Protein AF-A0A2Z2KT94-F1 (afdb_monomer_lite)

Secondary structure (DSSP, 8-state):
-EES-SSSEE--SPP-SSHHHHHHHHHHHSTTS-EEEEEE-TT-S--S--HHHHHHHHHHHHHHHH-HHHHTTTTTT--HHHHHHHHHHHHHHHHHHHHHTT-S-S-EEEEEEEEE-GGG-

Foldseek 3Di:
DKAADQDDWDFDDDDDPDQVVRLVVCCVVQPQAKIKDFDFDPPPPPPFDDQVVVLVVVLVVCCVVPNCVVSVPPSPPDDPVNSVVVRVVRRVVSVVVCVVVVVPDRIGTTDPMD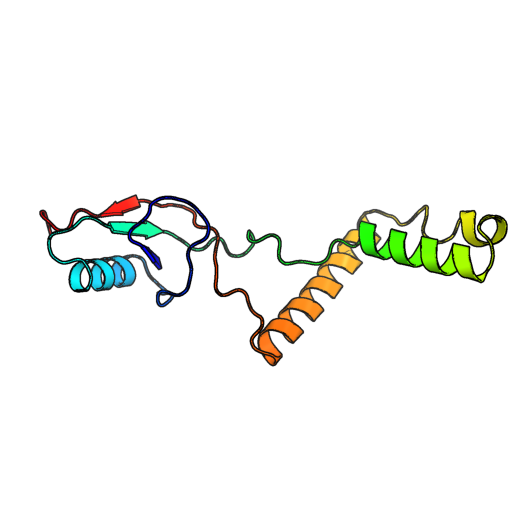MDRSVVD

Organism: NCBI:txid414771

Structure (mmCIF, N/CA/C/O backbone):
data_AF-A0A2Z2KT94-F1
#
_entry.id   AF-A0A2Z2KT94-F1
#
loop_
_atom_site.group_PDB
_atom_site.id
_atom_site.type_symbol
_atom_site.label_atom_id
_atom_site.label_alt_id
_atom_site.label_comp_id
_atom_site.label_asym_id
_atom_site.label_entity_id
_atom_site.label_seq_id
_atom_site.pdbx_PDB_ins_code
_atom_site.Cartn_x
_atom_site.Cartn_y
_atom_site.Cartn_z
_atom_site.occupancy
_atom_site.B_iso_or_equiv
_atom_site.auth_seq_id
_atom_site.auth_comp_id
_atom_site.auth_asym_id
_atom_site.auth_atom_id
_atom_site.pdbx_PDB_model_num
ATOM 1 N N . MET A 1 1 ? -9.748 -5.677 16.504 1.00 83.62 1 MET A N 1
ATOM 2 C CA . MET A 1 1 ? -9.208 -4.637 17.412 1.00 83.62 1 MET A CA 1
ATOM 3 C C . MET A 1 1 ? -10.338 -3.948 18.150 1.00 83.62 1 MET A C 1
ATOM 5 O O . MET A 1 1 ? -11.474 -4.074 17.701 1.00 83.62 1 MET A O 1
ATOM 9 N N . TYR A 1 2 ? -10.034 -3.211 19.220 1.00 82.25 2 TYR A N 1
ATOM 10 C CA . TYR A 1 2 ? -10.985 -2.334 19.903 1.00 82.25 2 TYR A CA 1
ATOM 11 C C . TYR A 1 2 ? -10.383 -0.934 20.139 1.00 82.25 2 TYR A C 1
ATOM 13 O O . TYR A 1 2 ? -9.167 -0.806 20.237 1.00 82.25 2 TYR A O 1
ATOM 21 N N . ASN A 1 3 ? -11.207 0.118 20.188 1.00 80.75 3 ASN A N 1
ATOM 22 C CA . ASN A 1 3 ? -10.758 1.511 20.332 1.00 80.75 3 ASN A CA 1
ATOM 23 C C . ASN A 1 3 ? -11.834 2.400 20.995 1.00 80.75 3 ASN A C 1
ATOM 25 O O . ASN A 1 3 ? -13.012 2.048 21.013 1.00 80.75 3 ASN A O 1
ATOM 29 N N . LYS A 1 4 ? -11.460 3.572 21.526 1.00 82.19 4 LYS A N 1
ATOM 30 C CA . LYS A 1 4 ? -12.417 4.572 22.046 1.00 82.19 4 LYS A CA 1
ATOM 31 C C . LYS A 1 4 ? -13.108 5.397 20.966 1.00 82.19 4 LYS A C 1
ATOM 33 O O . LYS A 1 4 ? -14.194 5.917 21.211 1.00 82.19 4 LYS A O 1
ATOM 38 N N . CYS A 1 5 ? -12.496 5.521 19.796 1.00 75.81 5 CYS A N 1
ATOM 39 C CA . CYS A 1 5 ? -13.003 6.344 18.705 1.00 75.81 5 CYS A CA 1
ATOM 40 C C . CYS A 1 5 ? -13.508 5.474 17.551 1.00 75.81 5 CYS A C 1
ATOM 42 O O . CYS A 1 5 ? -12.927 4.427 17.268 1.00 75.81 5 CYS A O 1
ATOM 44 N N . GLU A 1 6 ? -14.566 5.943 16.890 1.00 74.81 6 GLU A N 1
ATOM 45 C CA . GLU A 1 6 ? -15.172 5.305 15.715 1.00 74.81 6 GLU A CA 1
ATOM 46 C C . GLU A 1 6 ? -14.230 5.341 14.505 1.00 74.81 6 GLU A C 1
ATOM 48 O O . GLU A 1 6 ? -14.004 4.323 13.853 1.00 74.81 6 GLU A O 1
ATOM 53 N N . ASP A 1 7 ? -13.644 6.508 14.227 1.00 64.31 7 ASP A N 1
ATOM 54 C CA . ASP A 1 7 ? -13.122 6.800 12.894 1.00 64.31 7 ASP A CA 1
ATOM 55 C C . ASP A 1 7 ? -11.608 6.611 12.731 1.00 64.31 7 ASP A C 1
ATOM 57 O O . ASP A 1 7 ? -10.796 7.071 13.538 1.00 64.31 7 ASP A O 1
ATOM 61 N N . GLY A 1 8 ? -11.245 6.016 11.589 1.00 69.62 8 GLY A N 1
ATOM 62 C CA . GLY A 1 8 ? -9.939 6.174 10.948 1.00 69.62 8 GLY A CA 1
ATOM 63 C C . GLY A 1 8 ? -8.953 5.011 11.073 1.00 69.62 8 GLY A C 1
ATOM 64 O O . GLY A 1 8 ? -9.318 3.848 11.249 1.00 69.62 8 GLY A O 1
ATOM 65 N N . ALA A 1 9 ? -7.670 5.355 10.910 1.00 62.56 9 ALA A N 1
ATOM 66 C CA . ALA A 1 9 ? -6.546 4.451 11.115 1.00 62.56 9 ALA A CA 1
ATOM 67 C C . ALA A 1 9 ? -6.337 4.235 12.621 1.00 62.56 9 ALA A C 1
ATOM 69 O O . ALA A 1 9 ? -6.066 5.181 13.360 1.00 62.56 9 ALA A O 1
ATOM 70 N N . TRP A 1 10 ? -6.493 3.001 13.089 1.00 76.31 10 TRP A N 1
ATOM 71 C CA . TRP A 1 10 ? -6.322 2.649 14.497 1.00 76.31 10 TRP A CA 1
ATOM 72 C C . TRP A 1 10 ? -4.873 2.213 14.743 1.00 76.31 10 TRP A C 1
ATOM 74 O O . TRP A 1 10 ? -4.324 1.451 13.951 1.00 76.31 10 TRP A O 1
ATOM 84 N N . GLY A 1 11 ? -4.254 2.727 15.812 1.00 65.00 11 GLY A N 1
ATOM 85 C CA . GLY A 1 11 ? -2.892 2.384 16.245 1.00 65.00 11 GLY A CA 1
ATOM 86 C C . GLY A 1 11 ? -2.852 1.271 17.300 1.00 65.00 11 GLY A C 1
ATOM 87 O O . GLY A 1 11 ? -3.891 0.733 17.674 1.00 65.00 11 GLY A O 1
ATOM 88 N N . THR A 1 12 ? -1.646 0.961 17.791 1.00 57.97 12 THR A N 1
ATOM 89 C CA . THR A 1 12 ? -1.266 -0.203 18.621 1.00 57.97 12 THR A CA 1
ATOM 90 C C . THR A 1 12 ? -2.085 -0.419 19.905 1.00 57.97 12 THR A C 1
ATOM 92 O O . THR A 1 12 ? -1.613 -0.175 21.017 1.00 57.97 12 THR A O 1
ATOM 95 N N . SER A 1 13 ? -3.297 -0.940 19.756 1.00 56.66 13 SER A N 1
ATOM 96 C CA . SER A 1 13 ? -3.836 -1.931 20.688 1.00 56.66 13 SER A CA 1
ATOM 97 C C . SER A 1 13 ? -3.424 -3.320 20.193 1.00 56.66 13 SER A C 1
ATOM 99 O O . SER A 1 13 ? -3.142 -3.487 19.004 1.00 56.66 13 SER A O 1
ATOM 101 N N . ASP A 1 14 ? -3.337 -4.303 21.089 1.00 60.09 14 ASP A N 1
ATOM 102 C CA . ASP A 1 14 ? -3.034 -5.680 20.699 1.00 60.09 14 ASP A CA 1
ATOM 103 C C . ASP A 1 14 ? -4.018 -6.147 19.613 1.00 60.09 14 ASP A C 1
ATOM 105 O O . ASP A 1 14 ? -5.244 -6.095 19.775 1.00 60.09 14 ASP A O 1
ATOM 109 N N . TYR A 1 15 ? -3.482 -6.599 18.478 1.00 67.31 15 TYR A N 1
ATOM 110 C CA . TYR A 1 15 ? -4.286 -7.225 17.436 1.00 67.31 15 TYR A CA 1
ATOM 111 C C . TYR A 1 15 ? -4.736 -8.594 17.938 1.00 67.31 15 TYR A C 1
ATOM 113 O O . TYR A 1 15 ? -3.936 -9.404 18.400 1.00 67.31 15 TYR A O 1
ATOM 121 N N . LEU A 1 16 ? -6.042 -8.840 17.879 1.00 76.94 16 LEU A N 1
ATOM 122 C CA . LEU A 1 16 ? -6.654 -10.059 18.394 1.00 76.94 16 LEU A CA 1
ATOM 123 C C . LEU A 1 16 ? -7.279 -10.822 17.235 1.00 76.94 16 LEU A C 1
ATOM 125 O O . LEU A 1 16 ? -8.036 -10.243 16.457 1.00 76.94 16 LEU A O 1
ATOM 129 N N . ASP A 1 17 ? -7.016 -12.127 17.180 1.00 79.00 17 ASP A N 1
ATOM 130 C CA . ASP A 1 17 ? -7.432 -13.002 16.070 1.00 79.00 17 ASP A CA 1
ATOM 131 C C . ASP A 1 17 ? -8.955 -13.148 15.919 1.00 79.00 17 ASP A C 1
ATOM 133 O O . ASP A 1 17 ? -9.438 -13.698 14.933 1.00 79.00 17 ASP A O 1
ATOM 137 N N . THR A 1 18 ? -9.730 -12.720 16.919 1.00 84.44 18 THR A N 1
ATOM 138 C CA . THR A 1 18 ? -11.182 -12.939 16.985 1.00 84.44 18 THR A CA 1
ATOM 139 C C . THR A 1 18 ? -11.897 -11.737 17.584 1.00 84.44 18 THR A C 1
ATOM 141 O O . THR A 1 18 ? -11.395 -11.118 18.530 1.00 84.44 18 THR A O 1
ATOM 144 N N . LYS A 1 19 ? -13.119 -11.488 17.108 1.00 86.69 19 LYS A N 1
ATOM 145 C CA . LYS A 1 19 ? -14.021 -10.450 17.616 1.00 86.69 19 LYS A CA 1
ATOM 146 C C . LYS A 1 19 ? -14.327 -10.626 19.107 1.00 86.69 19 LYS A C 1
ATOM 148 O O . LYS A 1 19 ? -14.269 -9.657 19.855 1.00 86.69 19 LYS A O 1
ATOM 153 N N . GLU A 1 20 ? -14.568 -11.854 19.560 1.00 87.19 20 GLU A N 1
ATOM 154 C CA . GLU A 1 20 ? -14.918 -12.170 20.951 1.00 87.19 20 GLU A CA 1
ATOM 155 C C . GLU A 1 20 ? -13.803 -11.778 21.925 1.00 87.19 20 GLU A C 1
ATOM 157 O O . GLU A 1 20 ? -14.067 -11.170 22.961 1.00 87.19 20 GLU A O 1
ATOM 162 N N . LYS A 1 21 ? -12.541 -12.073 21.579 1.00 86.31 21 LYS A N 1
ATOM 163 C CA . LYS A 1 21 ? -11.382 -11.632 22.372 1.00 86.31 21 LYS A CA 1
ATOM 164 C C . LYS A 1 21 ? -11.294 -10.104 22.437 1.00 86.31 21 LYS A C 1
ATOM 166 O O . LYS A 1 21 ? -10.992 -9.574 23.501 1.00 86.31 21 LYS A O 1
ATOM 171 N N . ALA A 1 22 ? -11.561 -9.411 21.325 1.00 86.62 22 ALA A N 1
ATOM 172 C CA . ALA A 1 22 ? -11.530 -7.948 21.268 1.00 86.62 22 ALA A CA 1
ATOM 173 C C . ALA A 1 22 ? -12.627 -7.307 22.120 1.00 86.62 22 ALA A C 1
ATOM 175 O O . ALA A 1 22 ? -12.347 -6.351 22.836 1.00 86.62 22 ALA A O 1
ATOM 176 N N . ILE A 1 23 ? -13.838 -7.868 22.102 1.00 87.94 23 ILE A N 1
ATOM 177 C CA . ILE A 1 23 ? -14.931 -7.429 22.976 1.00 87.94 23 ILE A CA 1
ATOM 178 C C . ILE A 1 23 ? -14.555 -7.660 24.438 1.00 87.94 23 ILE A C 1
ATOM 180 O O . ILE A 1 23 ? -14.644 -6.733 25.231 1.00 87.94 23 ILE A O 1
ATOM 184 N N . LYS A 1 24 ? -14.092 -8.865 24.793 1.00 87.75 24 LYS A N 1
ATOM 185 C CA . LYS A 1 24 ? -13.748 -9.201 26.179 1.00 87.75 24 LYS A CA 1
ATOM 186 C C . LYS A 1 24 ? -12.698 -8.249 26.759 1.00 87.75 24 LYS A C 1
ATOM 188 O O . LYS A 1 24 ? -12.910 -7.693 27.828 1.00 87.75 24 LYS A O 1
ATOM 193 N N . LEU A 1 25 ? -11.5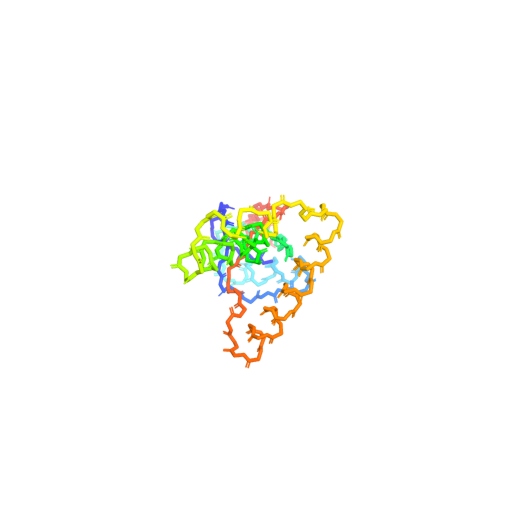98 -8.034 26.038 1.00 86.56 25 LEU A N 1
ATOM 194 C CA . LEU A 1 25 ? -10.550 -7.113 26.480 1.00 86.56 25 LEU A CA 1
ATOM 195 C C . LEU A 1 25 ? -11.032 -5.659 26.514 1.00 86.56 25 LEU A C 1
ATOM 197 O O . LEU A 1 25 ? -10.673 -4.929 27.431 1.00 86.56 25 LEU A O 1
ATOM 201 N N . GLY A 1 26 ? -11.873 -5.244 25.563 1.00 86.50 26 GLY A N 1
ATOM 202 C CA . GLY A 1 26 ? -12.482 -3.916 25.576 1.00 86.50 26 GLY A CA 1
ATOM 203 C C . GLY A 1 26 ? -13.402 -3.687 26.780 1.00 86.50 26 GLY A C 1
ATOM 204 O O . GLY A 1 26 ? -13.331 -2.623 27.384 1.00 86.50 26 GLY A O 1
ATOM 205 N N . VAL A 1 27 ? -14.205 -4.686 27.171 1.00 87.69 27 VAL A N 1
ATOM 206 C CA . VAL A 1 27 ? -15.053 -4.642 28.379 1.00 87.69 27 VAL A CA 1
ATOM 207 C C . VAL A 1 27 ? -14.191 -4.510 29.636 1.00 87.69 27 VAL A C 1
ATOM 209 O O . VAL A 1 27 ? -14.444 -3.618 30.440 1.00 87.69 27 VAL A O 1
ATOM 212 N N . ASP A 1 28 ? -13.149 -5.339 29.768 1.00 85.44 28 ASP A N 1
ATOM 213 C CA . ASP A 1 28 ? -12.227 -5.297 30.913 1.00 85.44 28 ASP A CA 1
ATOM 214 C C . ASP A 1 28 ? -11.497 -3.939 31.013 1.00 85.44 28 ASP A C 1
ATOM 216 O O . ASP A 1 28 ? -11.203 -3.459 32.106 1.00 85.44 28 ASP A O 1
ATOM 220 N N . TYR A 1 29 ? -11.187 -3.311 29.874 1.00 84.19 29 TYR A N 1
ATOM 221 C CA . TYR A 1 29 ? -10.413 -2.068 29.815 1.00 84.19 29 TYR A CA 1
ATOM 222 C C . TYR A 1 29 ? -11.269 -0.796 29.945 1.00 84.19 29 TYR A C 1
ATOM 224 O O . TYR A 1 29 ? -10.789 0.229 30.429 1.00 84.19 29 TYR A O 1
ATOM 232 N N . TYR A 1 30 ? -12.526 -0.837 29.496 1.00 83.69 30 TYR A N 1
ATOM 233 C CA . TYR A 1 30 ? -13.440 0.309 29.437 1.00 83.69 30 TYR A CA 1
ATOM 234 C C . TYR A 1 30 ? -14.692 0.116 30.300 1.00 83.69 30 TYR A C 1
ATOM 236 O O . TYR A 1 30 ? -15.776 0.546 29.913 1.00 83.69 30 TYR A O 1
ATOM 244 N N . GLU A 1 31 ? -14.547 -0.538 31.453 1.00 81.75 31 GLU A N 1
ATOM 245 C CA . GLU A 1 31 ? -15.640 -0.866 32.373 1.00 81.75 31 GLU A CA 1
ATOM 246 C C . GLU A 1 31 ? -16.607 0.317 32.594 1.00 81.75 31 GLU A C 1
ATOM 248 O O . GLU A 1 31 ? -16.208 1.407 33.008 1.00 81.75 31 GLU A O 1
ATOM 253 N N . GLY A 1 32 ? -17.893 0.105 32.291 1.00 80.81 32 GLY A N 1
ATOM 254 C CA . GLY A 1 32 ? -18.950 1.114 32.436 1.00 80.81 32 GLY A CA 1
ATOM 255 C C . GLY A 1 32 ? -19.024 2.167 31.322 1.00 80.81 32 GLY A C 1
ATOM 256 O O . GLY A 1 32 ? -19.884 3.047 31.374 1.00 80.81 32 GLY A O 1
ATOM 257 N N . GLU A 1 33 ? -18.166 2.087 30.304 1.00 85.62 33 GLU A N 1
ATOM 258 C CA . GLU A 1 33 ? -18.177 2.960 29.132 1.00 85.62 33 GLU A CA 1
ATOM 259 C C . GLU A 1 33 ? -18.334 2.183 27.819 1.00 85.62 33 GLU A C 1
ATOM 261 O O . GLU A 1 33 ? -17.912 1.037 27.685 1.00 85.62 33 GLU A O 1
ATOM 266 N N . SER A 1 34 ? -18.879 2.837 26.794 1.00 89.00 34 SER A N 1
ATOM 267 C CA . SER A 1 34 ? -18.919 2.272 25.445 1.00 89.00 34 SER A CA 1
ATOM 268 C C . SER A 1 34 ? -17.552 2.321 24.745 1.00 89.00 34 SER A C 1
ATOM 270 O O . SER A 1 34 ? -16.737 3.214 25.018 1.00 89.00 34 SER A O 1
ATOM 272 N N . PHE A 1 35 ? -17.326 1.419 23.793 1.00 90.06 35 PHE A N 1
ATOM 273 C CA . PHE A 1 35 ? -16.134 1.383 22.937 1.00 90.06 35 PHE A CA 1
ATOM 274 C C . PHE A 1 35 ? -16.467 0.849 21.539 1.00 90.06 35 PHE A C 1
ATOM 276 O O . PHE A 1 35 ? -17.596 0.451 21.281 1.00 90.06 35 PHE A O 1
ATOM 283 N N . TRP A 1 36 ? -15.500 0.847 20.628 1.00 90.06 36 TRP A N 1
ATOM 284 C CA . TRP A 1 36 ? -15.656 0.376 19.254 1.00 90.06 36 TRP A CA 1
ATOM 285 C C . TRP A 1 36 ? -14.837 -0.882 19.013 1.00 90.06 36 TRP A C 1
ATOM 287 O O . TRP A 1 36 ? -13.728 -1.001 19.525 1.00 90.06 36 TRP A O 1
ATOM 297 N N . VAL A 1 37 ? -15.354 -1.799 18.204 1.00 89.50 37 VAL A N 1
ATOM 298 C CA . VAL A 1 37 ? -14.657 -2.999 17.729 1.00 89.50 37 VAL A CA 1
ATOM 299 C C . VAL A 1 37 ? -14.639 -2.973 16.213 1.00 89.50 37 VAL A C 1
ATOM 301 O O . VAL A 1 37 ? -15.646 -2.665 15.592 1.00 89.50 37 VAL A O 1
ATOM 304 N N . GLY A 1 38 ? -13.495 -3.294 15.614 1.00 88.06 38 GLY A N 1
ATOM 305 C CA . GLY A 1 38 ? -13.325 -3.275 14.164 1.00 88.06 38 GLY A CA 1
ATOM 306 C C . GLY A 1 38 ? -12.412 -4.386 13.656 1.00 88.06 38 GLY A C 1
ATOM 307 O O . GLY A 1 38 ? -11.572 -4.926 14.394 1.00 88.06 38 GLY A O 1
ATOM 308 N N . GLN A 1 39 ? -12.560 -4.691 12.368 1.00 86.56 39 GLN A N 1
ATOM 309 C CA . GLN A 1 39 ? -11.724 -5.615 11.609 1.00 86.56 39 GLN A CA 1
ATOM 310 C C . GLN A 1 39 ? -10.623 -4.851 10.865 1.00 86.56 39 GLN A C 1
ATOM 312 O O . GLN A 1 39 ? -10.892 -3.852 10.203 1.00 86.56 39 GLN A O 1
ATOM 317 N N . ILE A 1 40 ? -9.384 -5.334 10.959 1.00 80.12 40 ILE A N 1
ATOM 318 C CA . ILE A 1 40 ? -8.263 -4.783 10.192 1.00 80.12 40 ILE A CA 1
ATOM 319 C C . ILE A 1 40 ? -8.518 -5.022 8.707 1.00 80.12 40 ILE A C 1
ATOM 321 O O . ILE A 1 40 ? -8.783 -6.154 8.301 1.00 80.12 40 ILE A O 1
ATOM 325 N N . GLU A 1 41 ? -8.393 -3.973 7.904 1.00 76.12 41 GLU A N 1
ATOM 326 C CA . GLU A 1 41 ? -8.299 -4.099 6.459 1.00 76.12 41 GLU A CA 1
ATOM 327 C C . GLU A 1 41 ? -6.837 -4.395 6.075 1.00 76.12 41 GLU A C 1
ATOM 329 O O . GLU A 1 41 ? -5.986 -3.522 6.254 1.00 76.12 41 GLU A O 1
ATOM 334 N N . PRO A 1 42 ? -6.509 -5.597 5.558 1.00 59.75 42 PRO A N 1
ATOM 335 C CA . PRO A 1 42 ? -5.117 -6.022 5.365 1.00 59.75 42 PRO A CA 1
ATOM 336 C C . PRO A 1 42 ? -4.310 -5.149 4.392 1.00 59.75 42 PRO A C 1
ATOM 338 O O . PRO A 1 42 ? -3.087 -5.140 4.457 1.00 59.75 42 PRO A O 1
ATOM 341 N N . ASN A 1 43 ? -4.986 -4.409 3.505 1.00 57.31 43 ASN A N 1
ATOM 342 C CA . ASN A 1 43 ? -4.376 -3.847 2.297 1.00 57.31 43 ASN A CA 1
ATOM 343 C C . ASN A 1 43 ? -4.501 -2.321 2.158 1.00 57.31 43 ASN A C 1
ATOM 345 O O . ASN A 1 43 ? -4.242 -1.803 1.078 1.00 57.31 43 ASN A O 1
ATOM 349 N N . ASN A 1 44 ? -4.948 -1.580 3.180 1.00 56.25 44 ASN A N 1
ATOM 350 C CA . ASN A 1 44 ? -5.528 -0.254 2.915 1.00 56.25 44 ASN A CA 1
ATOM 351 C C . ASN A 1 44 ? -4.903 0.931 3.663 1.00 56.25 44 ASN A C 1
ATOM 353 O O . ASN A 1 44 ? -5.583 1.896 4.007 1.00 56.25 44 ASN A O 1
ATOM 357 N N . CYS A 1 45 ? -3.585 0.884 3.864 1.00 61.88 45 CYS A N 1
ATOM 358 C CA . CYS A 1 45 ? -2.814 2.012 4.395 1.00 61.88 45 CYS A CA 1
ATOM 359 C C . CYS A 1 45 ? -1.971 2.764 3.348 1.00 61.88 45 CYS A C 1
ATOM 361 O O . CYS A 1 45 ? -1.175 3.614 3.730 1.00 61.88 45 CYS A O 1
ATOM 363 N N . GLY A 1 46 ? -2.138 2.498 2.045 1.00 70.56 46 GLY A N 1
ATOM 364 C CA . GLY A 1 46 ? -1.334 3.150 0.995 1.00 70.56 46 GLY A CA 1
ATOM 365 C C . GLY A 1 46 ? 0.164 2.829 1.080 1.00 70.56 46 GLY A C 1
ATOM 366 O O . GLY A 1 46 ? 0.986 3.536 0.509 1.00 70.56 46 GLY A O 1
ATOM 367 N N . VAL A 1 47 ? 0.520 1.785 1.830 1.00 79.50 47 VAL A N 1
ATOM 368 C CA . VAL A 1 47 ? 1.891 1.305 1.995 1.00 79.50 47 VAL A CA 1
ATOM 369 C C . VAL A 1 47 ? 2.182 0.399 0.815 1.00 79.50 47 VAL A C 1
ATOM 371 O O . VAL A 1 47 ? 1.658 -0.710 0.735 1.00 79.50 47 VAL A O 1
ATOM 374 N N . GLY A 1 48 ? 2.977 0.908 -0.113 1.00 88.56 48 GLY A N 1
ATOM 375 C CA . GLY A 1 48 ? 3.329 0.211 -1.333 1.00 88.56 48 GLY A CA 1
ATOM 376 C C . GLY A 1 48 ? 4.189 1.078 -2.237 1.00 88.56 48 GLY A C 1
ATOM 377 O O . GLY A 1 48 ? 4.397 2.267 -1.989 1.00 88.56 48 GLY A O 1
ATOM 378 N N . VAL A 1 49 ? 4.700 0.452 -3.282 1.00 92.50 49 VAL A N 1
ATOM 379 C CA . VAL A 1 49 ? 5.407 1.109 -4.371 1.00 92.50 49 VAL A CA 1
ATOM 380 C C . VAL A 1 49 ? 4.407 1.446 -5.470 1.00 92.50 49 VAL A C 1
ATOM 382 O O . VAL A 1 49 ? 3.596 0.598 -5.819 1.00 92.50 49 VAL A O 1
ATOM 385 N N . ASN A 1 50 ? 4.490 2.663 -6.008 1.00 94.00 50 ASN A N 1
ATOM 386 C CA . ASN A 1 50 ? 3.853 3.033 -7.269 1.00 94.00 50 ASN A CA 1
ATOM 387 C C . ASN A 1 50 ? 4.913 2.915 -8.370 1.00 94.00 50 ASN A C 1
ATOM 389 O O . ASN A 1 50 ? 5.878 3.686 -8.386 1.00 94.00 50 ASN A O 1
ATOM 393 N N . VAL A 1 51 ? 4.763 1.920 -9.242 1.00 96.38 51 VAL A N 1
ATOM 394 C CA . VAL A 1 51 ? 5.755 1.646 -10.288 1.00 96.38 51 VAL A CA 1
ATOM 395 C C . VAL A 1 51 ? 5.776 2.702 -11.377 1.00 96.38 51 VAL A C 1
ATOM 397 O O . VAL A 1 51 ? 6.858 2.981 -11.888 1.00 96.38 51 VAL A O 1
ATOM 400 N N . ASP A 1 52 ? 4.646 3.324 -11.695 1.00 94.62 52 ASP A N 1
ATOM 401 C CA . ASP A 1 52 ? 4.594 4.366 -12.723 1.00 94.62 52 ASP A CA 1
ATOM 402 C C . ASP A 1 52 ? 5.506 5.540 -12.339 1.00 94.62 52 ASP A C 1
ATOM 404 O O . ASP A 1 52 ? 6.345 5.954 -13.137 1.00 94.62 52 ASP A O 1
ATOM 408 N N . ASN A 1 53 ? 5.451 5.970 -11.072 1.00 95.44 53 ASN A N 1
ATOM 409 C CA . ASN A 1 53 ? 6.343 7.010 -10.551 1.00 95.44 53 ASN A CA 1
ATOM 410 C C . ASN A 1 53 ? 7.823 6.588 -10.605 1.00 95.44 53 ASN A C 1
ATOM 412 O O . ASN A 1 53 ? 8.684 7.399 -10.923 1.00 95.44 53 ASN A O 1
ATOM 416 N N . ILE A 1 54 ? 8.143 5.321 -10.307 1.00 96.75 54 ILE A N 1
ATOM 417 C CA . ILE A 1 54 ? 9.530 4.825 -10.387 1.00 96.75 54 ILE A CA 1
ATOM 418 C C . ILE A 1 54 ? 10.035 4.832 -11.830 1.00 96.75 54 ILE A C 1
ATOM 420 O O . ILE A 1 54 ? 11.193 5.165 -12.076 1.00 96.75 54 ILE A O 1
ATOM 424 N N . LEU A 1 55 ? 9.204 4.411 -12.783 1.00 97.00 55 LEU A N 1
ATOM 425 C CA . LEU A 1 55 ? 9.579 4.384 -14.194 1.00 97.00 55 LEU A CA 1
ATOM 426 C C . LEU A 1 55 ? 9.789 5.805 -14.732 1.00 97.00 55 LEU A C 1
ATOM 428 O O . LEU A 1 55 ? 10.753 6.021 -15.467 1.00 97.00 55 LEU A O 1
ATOM 432 N N . GLU A 1 56 ? 8.952 6.757 -14.315 1.00 95.12 56 GLU A N 1
ATOM 433 C CA . GLU A 1 56 ? 9.110 8.185 -14.611 1.00 95.12 56 GLU A CA 1
ATOM 434 C C . GLU A 1 56 ? 10.413 8.737 -14.017 1.00 95.12 56 GLU A C 1
ATOM 436 O O . GLU A 1 56 ? 11.240 9.263 -14.761 1.00 95.12 56 GLU A O 1
ATOM 441 N N . ASP A 1 57 ? 10.680 8.493 -12.729 1.00 96.62 57 ASP A N 1
ATOM 442 C CA . ASP A 1 57 ? 11.933 8.893 -12.074 1.00 96.62 57 ASP A CA 1
ATOM 443 C C . ASP A 1 57 ? 13.160 8.331 -12.817 1.00 96.62 57 ASP A C 1
ATOM 445 O O . ASP A 1 57 ? 14.170 9.013 -13.009 1.00 96.62 57 ASP A O 1
ATOM 449 N N . ILE A 1 58 ? 13.111 7.069 -13.256 1.00 96.69 58 ILE A N 1
ATOM 450 C CA . ILE A 1 58 ? 14.202 6.449 -14.021 1.00 96.69 58 ILE A CA 1
ATOM 451 C C . ILE A 1 58 ? 14.368 7.129 -15.387 1.00 96.69 58 ILE A C 1
ATOM 453 O O . ILE A 1 58 ? 15.502 7.404 -15.791 1.00 96.69 58 ILE A O 1
ATOM 457 N N . HIS A 1 59 ? 13.271 7.393 -16.098 1.00 95.25 59 HIS A N 1
ATOM 458 C CA . HIS A 1 59 ? 13.301 8.081 -17.387 1.00 95.25 59 HIS A CA 1
ATOM 459 C C . HIS A 1 59 ? 13.901 9.488 -17.260 1.00 95.25 59 HIS A C 1
ATOM 461 O O . HIS A 1 59 ? 14.784 9.853 -18.042 1.00 95.25 59 HIS A O 1
ATOM 467 N N . GLU A 1 60 ? 13.484 10.261 -16.256 1.00 95.25 60 GLU A N 1
ATOM 468 C CA . GLU A 1 60 ? 14.008 11.604 -15.998 1.00 95.25 60 GLU A CA 1
ATOM 469 C C . GLU A 1 60 ? 15.505 11.579 -15.677 1.00 95.25 60 GLU A C 1
ATOM 471 O O . GLU A 1 60 ? 16.277 12.362 -16.240 1.00 95.25 60 GLU A O 1
ATOM 476 N N . ASN A 1 61 ? 15.940 10.639 -14.832 1.00 96.25 61 ASN A N 1
ATOM 477 C CA . ASN A 1 61 ? 17.351 10.477 -14.490 1.00 96.25 61 ASN A CA 1
ATOM 478 C C . ASN A 1 61 ? 18.197 10.197 -15.739 1.00 96.25 61 ASN A C 1
ATOM 480 O O . ASN A 1 61 ? 19.180 10.897 -15.985 1.00 96.25 61 ASN A O 1
ATOM 484 N N . VAL A 1 62 ? 17.787 9.241 -16.578 1.00 96.00 62 VAL A N 1
ATOM 485 C CA . VAL A 1 62 ? 18.505 8.915 -17.823 1.00 96.00 62 VAL A CA 1
ATOM 486 C C . VAL A 1 62 ? 18.498 10.092 -18.800 1.00 96.00 62 VAL A C 1
ATOM 488 O O . VAL A 1 62 ? 19.539 10.420 -19.374 1.00 96.00 62 VAL A O 1
ATOM 491 N N . SER A 1 63 ? 17.358 10.767 -18.954 1.00 94.19 63 SER A N 1
ATOM 492 C CA . SER A 1 63 ? 17.230 11.960 -19.796 1.00 94.19 63 SER A CA 1
ATOM 493 C C . SER A 1 63 ? 18.162 13.085 -19.352 1.00 94.19 63 SER A C 1
ATOM 495 O O . SER A 1 63 ? 18.756 13.760 -20.192 1.00 94.19 63 SER A O 1
ATOM 497 N N . SER A 1 64 ? 18.339 13.270 -18.042 1.00 94.94 64 SER A N 1
ATOM 498 C CA . SER A 1 64 ? 19.236 14.288 -17.489 1.00 94.94 64 SER A CA 1
ATOM 499 C C . SER A 1 64 ? 20.719 13.995 -17.749 1.00 94.94 64 SER A C 1
ATOM 501 O O . SER A 1 64 ? 21.507 14.923 -17.937 1.00 94.94 64 SER A O 1
ATOM 503 N N . GLU A 1 65 ? 21.103 12.716 -17.788 1.00 96.06 65 GLU A N 1
ATOM 504 C CA . GLU A 1 65 ? 22.492 12.292 -17.979 1.00 96.06 65 GLU A CA 1
ATOM 505 C C . GLU A 1 65 ? 22.898 12.230 -19.453 1.00 96.06 65 GLU A C 1
ATOM 507 O O . GLU A 1 65 ? 24.012 12.618 -19.812 1.00 96.06 65 GLU A O 1
ATOM 512 N N . ILE A 1 66 ? 22.010 11.715 -20.306 1.00 93.31 66 ILE A N 1
ATOM 513 C CA . ILE A 1 66 ? 22.323 11.377 -21.701 1.00 93.31 66 ILE A CA 1
ATOM 514 C C . ILE A 1 66 ? 21.718 12.387 -22.691 1.00 93.31 66 ILE A C 1
ATOM 516 O O . ILE A 1 66 ? 22.165 12.452 -23.834 1.00 93.31 66 ILE A O 1
ATOM 520 N N . GLY A 1 67 ? 20.774 13.220 -22.247 1.00 92.12 67 GLY A N 1
ATOM 521 C CA . GLY A 1 67 ? 20.037 14.175 -23.074 1.00 92.12 67 GLY A CA 1
ATOM 522 C C . GLY A 1 67 ? 18.654 13.646 -23.455 1.00 92.12 67 GLY A C 1
ATOM 523 O O . GLY A 1 67 ? 18.506 12.505 -23.903 1.00 92.12 67 GLY A O 1
ATOM 524 N N . SER A 1 68 ? 17.633 14.489 -23.286 1.00 88.44 68 SER A N 1
ATOM 525 C CA . SER A 1 68 ? 16.225 14.136 -23.504 1.00 88.44 68 SER A CA 1
ATOM 526 C C . SER A 1 68 ? 15.936 13.671 -24.931 1.00 88.44 68 SER A C 1
ATOM 528 O O . SER A 1 68 ? 15.084 12.816 -25.121 1.00 88.44 68 SER A O 1
ATOM 530 N N . GLU A 1 69 ? 16.661 14.173 -25.934 1.00 90.31 69 GLU A N 1
ATOM 531 C CA . GLU A 1 69 ? 16.476 13.757 -27.327 1.00 90.31 69 GLU A CA 1
ATOM 532 C C . GLU A 1 69 ? 16.958 12.328 -27.615 1.00 90.31 69 GLU A C 1
ATOM 534 O O . GLU A 1 69 ? 16.518 11.708 -28.578 1.00 90.31 69 GLU A O 1
ATOM 539 N N . ILE A 1 70 ? 17.880 11.803 -26.804 1.00 91.75 70 ILE A N 1
ATOM 540 C CA . ILE A 1 70 ? 18.390 10.433 -26.946 1.00 91.75 70 ILE A CA 1
ATOM 541 C C . ILE A 1 70 ? 17.552 9.467 -26.104 1.00 91.75 70 ILE A C 1
ATOM 543 O O . ILE A 1 70 ? 17.343 8.321 -26.499 1.00 91.75 70 ILE A O 1
ATOM 547 N N . ALA A 1 71 ? 17.090 9.925 -24.941 1.00 91.56 71 ALA A N 1
ATOM 548 C CA . ALA A 1 71 ? 16.343 9.122 -23.982 1.00 91.56 71 ALA A CA 1
ATOM 549 C C . ALA A 1 71 ? 14.820 9.123 -24.210 1.00 91.56 71 ALA A C 1
ATOM 551 O O . ALA A 1 71 ? 14.124 8.421 -23.482 1.00 91.56 71 ALA A O 1
ATOM 552 N N . GLU A 1 72 ? 14.315 9.867 -25.203 1.00 89.50 72 GLU A N 1
ATOM 553 C CA . GLU A 1 72 ? 12.883 10.127 -25.427 1.00 89.50 72 GLU A CA 1
ATOM 554 C C . GLU A 1 72 ? 12.013 8.862 -25.385 1.00 89.50 72 GLU A C 1
ATOM 556 O O . GLU A 1 72 ? 11.006 8.855 -24.694 1.00 89.50 72 GLU A O 1
ATOM 561 N N . ASP A 1 73 ? 12.425 7.770 -26.034 1.00 92.88 73 ASP A N 1
ATOM 562 C CA . ASP A 1 73 ? 11.621 6.537 -26.110 1.00 92.88 73 ASP A CA 1
ATOM 563 C C . ASP A 1 73 ? 11.850 5.564 -24.932 1.00 92.88 73 ASP A C 1
ATOM 565 O O . ASP A 1 73 ? 11.231 4.496 -24.845 1.00 92.88 73 ASP A O 1
ATOM 569 N N . TYR A 1 74 ? 12.789 5.860 -24.030 1.00 95.88 74 TYR A N 1
ATOM 570 C CA . TYR A 1 74 ? 13.165 4.933 -22.966 1.00 95.88 74 TYR A CA 1
ATOM 571 C C . TYR A 1 74 ? 12.065 4.848 -21.903 1.00 95.88 74 TYR A C 1
ATOM 573 O O . TYR A 1 74 ? 11.785 5.820 -21.216 1.00 95.88 74 TYR A O 1
ATOM 581 N N . LEU A 1 75 ? 11.478 3.659 -21.732 1.00 94.88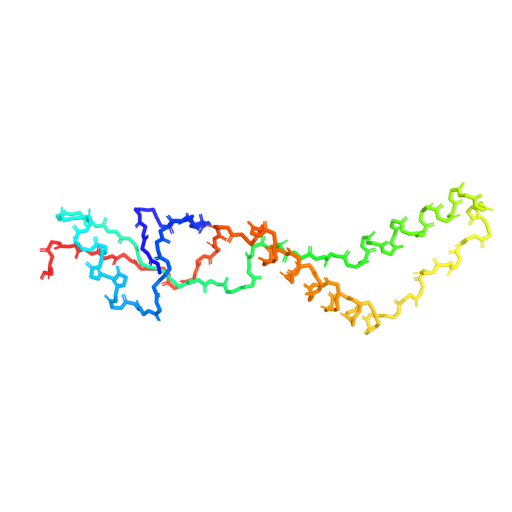 75 LEU A N 1
ATOM 582 C CA . LEU A 1 75 ? 10.396 3.366 -20.775 1.00 94.88 75 LEU A CA 1
ATOM 583 C C . LEU A 1 75 ? 9.049 4.080 -21.030 1.00 94.88 75 LEU A C 1
ATOM 585 O O . LEU A 1 75 ? 8.133 3.895 -20.235 1.00 94.88 75 LEU A O 1
ATOM 589 N N . CYS A 1 76 ? 8.864 4.792 -22.146 1.00 88.56 76 CYS A N 1
ATOM 590 C CA . CYS A 1 76 ? 7.584 5.451 -22.454 1.00 88.56 76 CYS A CA 1
ATOM 591 C C . CYS A 1 76 ? 6.442 4.483 -22.816 1.00 88.56 76 CYS A C 1
ATOM 593 O O . CYS A 1 76 ? 5.284 4.778 -22.538 1.00 88.56 76 CYS A O 1
ATOM 595 N N . ASP A 1 77 ? 6.759 3.314 -23.383 1.00 93.06 77 ASP A N 1
ATOM 596 C CA . ASP A 1 77 ? 5.774 2.319 -23.843 1.00 93.06 77 ASP A CA 1
ATOM 597 C C . ASP A 1 77 ? 5.772 1.037 -22.987 1.00 93.06 77 ASP A C 1
ATOM 599 O O . ASP A 1 77 ? 5.591 -0.085 -23.484 1.00 93.06 77 ASP A O 1
ATOM 603 N N . VAL A 1 78 ? 6.019 1.164 -21.679 1.00 96.25 78 VAL A N 1
ATOM 604 C CA . VAL A 1 78 ? 5.895 0.018 -20.771 1.00 96.25 78 VAL A CA 1
ATOM 605 C C . VAL A 1 78 ? 4.439 -0.444 -20.757 1.00 96.25 78 VAL A C 1
ATOM 607 O O . VAL A 1 78 ? 3.520 0.302 -20.436 1.00 96.25 78 VAL A O 1
ATOM 610 N N . LYS A 1 79 ? 4.225 -1.710 -21.122 1.00 97.69 79 LYS A N 1
ATOM 611 C CA . LYS A 1 79 ? 2.897 -2.323 -21.082 1.00 97.69 79 LYS A CA 1
ATOM 612 C C . LYS A 1 79 ? 2.394 -2.406 -19.647 1.00 97.69 79 LYS A C 1
ATOM 614 O O . LYS A 1 79 ? 3.157 -2.812 -18.769 1.00 97.69 79 LYS A O 1
ATOM 619 N N . SER A 1 80 ? 1.104 -2.152 -19.448 1.00 95.81 80 SER A N 1
ATOM 620 C CA . SER A 1 80 ? 0.463 -2.229 -18.132 1.00 95.81 80 SER A CA 1
ATOM 621 C C . SER A 1 80 ? 0.672 -3.587 -17.456 1.00 95.81 80 SER A C 1
ATOM 623 O O . SER A 1 80 ? 1.000 -3.637 -16.278 1.00 95.81 80 SER A O 1
ATOM 625 N N . GLU A 1 81 ? 0.622 -4.701 -18.198 1.00 97.94 81 GLU A N 1
ATOM 626 C CA . GLU A 1 81 ? 0.845 -6.023 -17.593 1.00 97.94 81 GLU A CA 1
ATOM 627 C C . GLU A 1 81 ? 2.280 -6.191 -17.070 1.00 97.94 81 GLU A C 1
ATOM 629 O O . GLU A 1 81 ? 2.537 -6.973 -16.158 1.00 97.94 81 GLU A O 1
ATOM 634 N N . HIS A 1 82 ? 3.248 -5.483 -17.655 1.00 98.19 82 HIS A N 1
ATOM 635 C CA . HIS A 1 82 ? 4.634 -5.527 -17.200 1.00 98.19 82 HIS A CA 1
ATOM 636 C C . HIS A 1 82 ? 4.869 -4.617 -15.989 1.00 98.19 82 HIS A C 1
ATOM 638 O O . HIS A 1 82 ? 5.630 -5.013 -15.102 1.00 98.19 82 HIS A O 1
ATOM 644 N N . SER A 1 83 ? 4.241 -3.436 -15.934 1.00 96.69 83 SER A N 1
ATOM 645 C CA . SER A 1 83 ? 4.334 -2.554 -14.764 1.00 96.69 83 SER A CA 1
ATOM 646 C C . SER A 1 83 ? 3.634 -3.164 -13.548 1.00 96.69 83 SER A C 1
ATOM 648 O O . SER A 1 83 ? 4.222 -3.172 -12.471 1.00 96.69 83 SER A O 1
ATOM 650 N N . GLU A 1 84 ? 2.476 -3.807 -13.727 1.00 96.25 84 GLU A N 1
ATOM 651 C CA . GLU A 1 84 ? 1.777 -4.553 -12.667 1.00 96.25 84 GLU A CA 1
ATOM 652 C C . GLU A 1 84 ? 2.650 -5.672 -12.070 1.00 96.25 84 GLU A C 1
ATOM 654 O O . GLU A 1 84 ? 2.789 -5.782 -10.851 1.00 96.25 84 GLU A O 1
ATOM 659 N N . ILE A 1 85 ? 3.312 -6.472 -12.919 1.00 97.69 85 ILE A N 1
ATOM 660 C CA . ILE A 1 85 ? 4.234 -7.531 -12.468 1.00 97.69 85 ILE A CA 1
ATOM 661 C C . ILE A 1 85 ? 5.433 -6.945 -11.710 1.00 97.69 85 ILE A C 1
ATOM 663 O O . ILE A 1 85 ? 5.933 -7.553 -10.760 1.00 97.69 85 ILE A O 1
ATOM 667 N N . LEU A 1 86 ? 5.952 -5.796 -12.150 1.00 97.69 86 LEU A N 1
ATOM 668 C CA . LEU A 1 86 ? 7.039 -5.119 -11.449 1.00 97.69 86 LEU A CA 1
ATOM 669 C C . LEU A 1 86 ? 6.569 -4.608 -10.081 1.00 97.69 86 LEU A C 1
ATOM 671 O O . LEU A 1 86 ? 7.299 -4.755 -9.101 1.00 97.69 86 LEU A O 1
ATOM 675 N N . GLU A 1 87 ? 5.354 -4.074 -10.002 1.00 96.44 87 GLU A N 1
ATOM 676 C CA . GLU A 1 87 ? 4.785 -3.516 -8.777 1.00 96.44 87 GLU A CA 1
ATOM 677 C C . GLU A 1 87 ? 4.558 -4.593 -7.721 1.00 96.44 87 GLU A C 1
ATOM 679 O O . GLU A 1 87 ? 4.983 -4.430 -6.577 1.00 96.44 87 GLU A O 1
ATOM 684 N N . GLU A 1 88 ? 3.992 -5.736 -8.112 1.00 94.62 88 GLU A N 1
ATOM 685 C CA . GLU A 1 88 ? 3.843 -6.902 -7.236 1.00 94.62 88 GLU A CA 1
ATOM 686 C C . GLU A 1 88 ? 5.197 -7.318 -6.636 1.00 94.62 88 GLU A C 1
ATOM 688 O O . GLU A 1 88 ? 5.344 -7.439 -5.417 1.00 94.62 88 GLU A O 1
ATOM 693 N N . ARG A 1 89 ? 6.231 -7.446 -7.477 1.00 97.06 89 ARG A N 1
ATOM 694 C CA . ARG A 1 89 ? 7.573 -7.865 -7.043 1.00 97.06 89 ARG A CA 1
ATOM 695 C C . ARG A 1 89 ? 8.241 -6.859 -6.113 1.00 97.06 89 ARG A C 1
ATOM 697 O O . ARG A 1 89 ? 8.891 -7.260 -5.149 1.00 97.06 89 ARG A O 1
ATOM 704 N N . LEU A 1 90 ? 8.124 -5.563 -6.397 1.00 96.56 90 LEU A N 1
ATOM 705 C CA . LEU A 1 90 ? 8.697 -4.522 -5.542 1.00 96.56 90 LEU A CA 1
ATOM 706 C C . LEU A 1 90 ? 7.967 -4.443 -4.202 1.00 96.56 90 LEU A C 1
ATOM 708 O O . LEU A 1 90 ? 8.620 -4.286 -3.170 1.00 96.56 90 LEU A O 1
ATOM 712 N N . ASN A 1 91 ? 6.649 -4.632 -4.194 1.00 92.88 91 ASN A N 1
ATOM 713 C CA . ASN A 1 91 ? 5.875 -4.705 -2.961 1.00 92.88 91 ASN A CA 1
ATOM 714 C C . ASN A 1 91 ? 6.265 -5.917 -2.105 1.00 92.88 91 ASN A C 1
ATOM 716 O O . ASN A 1 91 ? 6.421 -5.769 -0.895 1.00 92.88 91 ASN A O 1
ATOM 720 N N . GLU A 1 92 ? 6.529 -7.087 -2.695 1.00 92.38 92 GLU A N 1
ATOM 721 C CA . GLU A 1 92 ? 7.063 -8.230 -1.938 1.00 92.38 92 GLU A CA 1
ATOM 722 C C . GLU A 1 92 ? 8.413 -7.923 -1.273 1.00 92.38 92 GLU A C 1
ATOM 724 O O . GLU A 1 92 ? 8.663 -8.336 -0.137 1.00 92.38 92 GLU A O 1
ATOM 729 N N . VAL A 1 93 ? 9.304 -7.221 -1.982 1.00 96.19 93 VAL A N 1
ATOM 730 C CA . VAL A 1 93 ? 10.608 -6.805 -1.445 1.00 96.19 93 VAL A CA 1
ATOM 731 C C . VAL A 1 93 ? 10.424 -5.793 -0.316 1.00 96.19 93 VAL A C 1
ATOM 733 O O . VAL A 1 93 ? 11.036 -5.946 0.742 1.00 96.19 93 VAL A O 1
ATOM 736 N N . LEU A 1 94 ? 9.557 -4.797 -0.514 1.00 93.19 94 LEU A N 1
ATOM 737 C CA . LEU A 1 94 ? 9.239 -3.782 0.485 1.00 93.19 94 LEU A CA 1
ATOM 738 C C . LEU A 1 94 ? 8.686 -4.418 1.764 1.00 93.19 94 LEU A C 1
ATOM 740 O O . LEU A 1 94 ? 9.157 -4.095 2.851 1.00 93.19 94 LEU A O 1
ATOM 744 N N . VAL A 1 95 ? 7.737 -5.351 1.647 1.00 88.12 95 VAL A N 1
ATOM 745 C CA . VAL A 1 95 ? 7.149 -6.058 2.796 1.00 88.12 95 VAL A CA 1
ATOM 746 C C . VAL A 1 95 ? 8.211 -6.823 3.576 1.00 88.12 95 VAL A C 1
ATOM 748 O O . VAL A 1 95 ? 8.321 -6.631 4.784 1.00 88.12 95 VAL A O 1
ATOM 751 N N . LYS A 1 96 ? 9.055 -7.611 2.899 1.00 91.38 96 LYS A N 1
ATOM 752 C CA . LYS A 1 96 ? 10.140 -8.357 3.562 1.00 91.38 96 LYS A CA 1
ATOM 753 C C . LYS A 1 96 ? 11.111 -7.431 4.292 1.00 91.38 96 LYS A C 1
ATOM 755 O O . LYS A 1 96 ? 11.491 -7.713 5.424 1.00 91.38 96 LYS A O 1
ATOM 760 N N . TRP A 1 97 ? 11.485 -6.313 3.670 1.00 96.00 97 TRP A N 1
ATOM 761 C CA . TRP A 1 97 ? 12.342 -5.309 4.300 1.00 96.00 97 TRP A CA 1
ATOM 762 C C . TRP A 1 97 ? 11.670 -4.671 5.526 1.00 96.00 97 TRP A C 1
ATOM 764 O O . TRP A 1 97 ? 12.301 -4.516 6.573 1.00 96.00 97 TRP A O 1
ATOM 774 N N . MET A 1 98 ? 10.379 -4.344 5.437 1.00 90.00 98 MET A N 1
ATOM 775 C CA . MET A 1 98 ? 9.630 -3.803 6.572 1.00 90.00 98 MET A CA 1
ATOM 776 C C . MET A 1 98 ? 9.573 -4.788 7.742 1.00 90.00 98 MET A C 1
ATOM 778 O O . MET A 1 98 ? 9.734 -4.375 8.888 1.00 90.00 98 MET A O 1
ATOM 782 N N . GLU A 1 99 ? 9.366 -6.076 7.470 1.00 87.75 99 GLU A N 1
ATOM 783 C CA . GLU A 1 99 ? 9.367 -7.130 8.488 1.00 87.75 99 GLU A CA 1
ATOM 784 C C . GL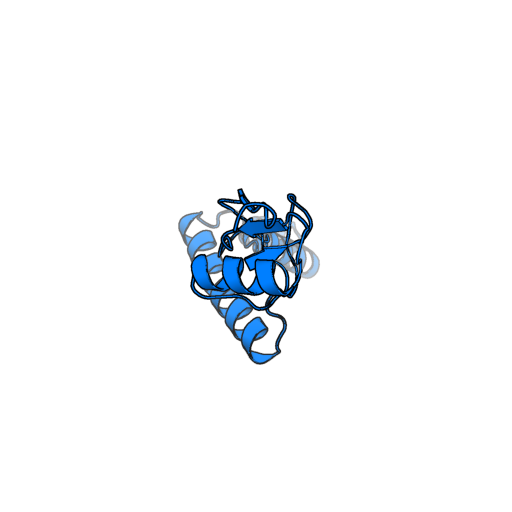U A 1 99 ? 10.751 -7.298 9.131 1.00 87.75 99 GLU A C 1
ATOM 786 O O . GLU A 1 99 ? 10.861 -7.321 10.357 1.00 87.75 99 GLU A O 1
ATOM 791 N N . GLU A 1 100 ? 11.812 -7.353 8.319 1.00 95.31 100 GLU A N 1
ATOM 792 C CA . GLU A 1 100 ? 13.194 -7.549 8.779 1.00 95.31 100 GLU A CA 1
ATOM 793 C C . GLU A 1 100 ? 13.652 -6.444 9.737 1.00 95.31 100 GLU A C 1
ATOM 795 O O . GLU A 1 100 ? 14.308 -6.715 10.745 1.00 95.31 100 GLU A O 1
ATOM 800 N N . PHE A 1 101 ? 13.270 -5.199 9.455 1.00 94.81 101 PHE A N 1
ATOM 801 C CA . PHE A 1 101 ? 13.722 -4.033 10.213 1.00 94.81 101 PHE A CA 1
ATOM 802 C C . PHE A 1 101 ? 12.643 -3.427 11.119 1.00 94.81 101 PHE A C 1
ATOM 804 O O . PHE A 1 101 ? 12.857 -2.361 11.693 1.00 94.81 101 PHE A O 1
ATOM 811 N N . SER A 1 102 ? 11.509 -4.117 11.303 1.00 88.25 102 SER A N 1
ATOM 812 C CA . SER A 1 102 ? 10.395 -3.668 12.157 1.00 88.25 102 SER A CA 1
ATOM 813 C C . SER A 1 102 ? 9.799 -2.310 11.745 1.00 88.25 102 SER A C 1
ATOM 815 O O . SER A 1 102 ? 9.403 -1.509 12.592 1.00 88.25 102 SER A O 1
ATOM 817 N N . TYR A 1 103 ? 9.715 -2.058 10.437 1.00 88.06 103 TYR A N 1
ATOM 818 C CA . TYR A 1 103 ? 9.031 -0.905 9.836 1.00 88.06 103 TYR A CA 1
ATOM 819 C C . TYR A 1 103 ? 7.610 -1.224 9.359 1.00 88.06 103 TYR A C 1
ATOM 821 O O . TYR A 1 103 ? 6.968 -0.370 8.747 1.00 88.06 103 TYR A O 1
ATOM 829 N N . THR A 1 104 ? 7.094 -2.429 9.627 1.00 84.62 104 THR A N 1
ATOM 830 C CA . THR A 1 104 ? 5.688 -2.748 9.353 1.00 84.62 104 THR A CA 1
ATOM 831 C C . THR A 1 104 ? 4.777 -1.720 10.031 1.00 84.62 104 THR A C 1
ATOM 833 O O . THR A 1 104 ? 4.983 -1.433 11.217 1.00 84.62 104 THR A O 1
ATOM 836 N N . PRO A 1 105 ? 3.775 -1.168 9.322 1.00 78.56 105 PRO A N 1
ATOM 837 C CA . PRO A 1 105 ? 2.871 -0.176 9.881 1.00 78.56 105 PRO A CA 1
ATOM 838 C C . PRO A 1 105 ? 2.256 -0.645 11.196 1.00 78.56 105 PRO A C 1
ATOM 840 O O . PRO A 1 105 ? 1.772 -1.768 11.321 1.00 78.56 105 P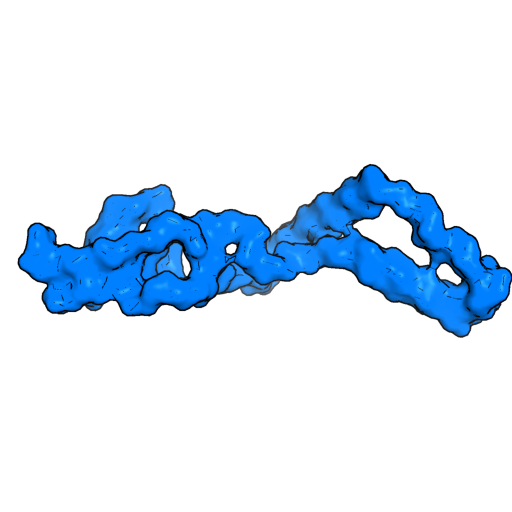RO A O 1
ATOM 843 N N . SER A 1 106 ? 2.255 0.246 12.179 1.00 75.75 106 SER A N 1
ATOM 844 C CA . SER A 1 106 ? 1.609 0.024 13.472 1.00 75.75 106 SER A CA 1
ATOM 845 C C . SER A 1 106 ? 0.177 0.570 13.514 1.00 75.75 106 SER A C 1
ATOM 847 O O . SER A 1 106 ? -0.458 0.570 14.571 1.00 75.75 106 SER A O 1
ATOM 849 N N . PHE A 1 107 ? -0.308 1.044 12.365 1.00 76.38 107 PHE A N 1
ATOM 850 C CA . PHE A 1 107 ? -1.612 1.646 12.153 1.00 76.38 107 PHE A CA 1
ATOM 851 C C . PHE A 1 107 ? -2.357 0.913 11.039 1.00 76.38 107 PHE A C 1
ATOM 853 O O . PHE A 1 107 ? -1.752 0.458 10.070 1.00 76.38 107 PHE A O 1
ATOM 860 N N . PHE A 1 108 ? -3.677 0.816 11.180 1.00 75.81 108 PHE A N 1
ATOM 861 C CA . PHE A 1 108 ? -4.506 -0.002 10.302 1.00 75.81 108 PHE A CA 1
ATOM 862 C C . PHE A 1 108 ? -5.804 0.705 9.977 1.00 75.81 108 PHE A C 1
ATOM 864 O O . PHE A 1 108 ? -6.480 1.218 10.870 1.00 75.81 108 PHE A O 1
ATOM 871 N N . LYS A 1 109 ? -6.184 0.692 8.701 1.00 78.12 109 LYS A N 1
ATOM 872 C CA . LYS A 1 109 ? -7.542 1.058 8.320 1.00 78.12 109 LYS A CA 1
ATOM 873 C C . LYS A 1 109 ? -8.503 -0.018 8.811 1.00 78.12 109 LYS A C 1
ATOM 875 O O . LYS A 1 109 ? -8.240 -1.214 8.683 1.00 78.12 109 LYS A O 1
ATOM 880 N N . MET A 1 110 ? -9.613 0.426 9.382 1.00 81.88 110 MET A N 1
ATOM 881 C CA . MET A 1 110 ? -10.615 -0.458 9.952 1.00 81.88 110 MET A CA 1
ATOM 882 C C . MET A 1 110 ? -11.830 -0.578 9.042 1.00 81.88 110 MET A C 1
ATOM 884 O O . MET A 1 110 ? -12.274 0.387 8.424 1.00 81.88 110 MET A O 1
ATOM 888 N N . THR A 1 111 ? -12.384 -1.781 8.999 1.00 84.44 111 THR A N 1
ATOM 889 C CA . THR A 1 111 ? -13.655 -2.119 8.355 1.00 84.44 111 THR A CA 1
ATOM 890 C C . THR A 1 111 ? -14.564 -2.795 9.377 1.00 84.44 111 THR A C 1
ATOM 892 O O . THR A 1 111 ? -14.100 -3.223 10.437 1.00 84.44 111 THR A O 1
ATOM 895 N N . ASN A 1 112 ? -15.864 -2.889 9.078 1.00 86.38 112 ASN A N 1
ATOM 896 C CA . ASN A 1 112 ? -16.848 -3.547 9.948 1.00 86.38 112 ASN A CA 1
ATOM 897 C C . ASN A 1 112 ? -16.787 -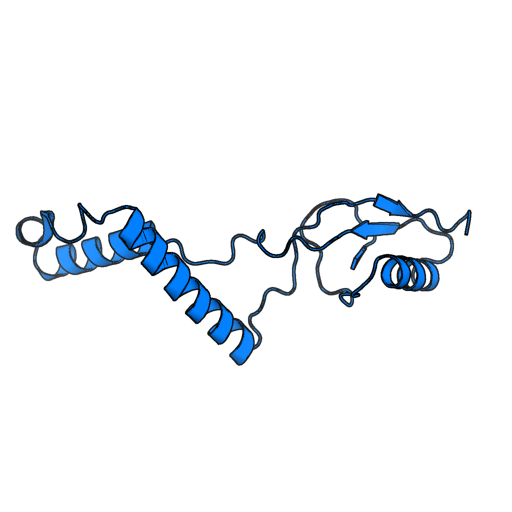3.042 11.403 1.00 86.38 112 ASN A C 1
ATOM 899 O O . ASN A 1 112 ? -16.740 -3.836 12.343 1.00 86.38 112 ASN A O 1
ATOM 903 N N . VAL A 1 113 ? -16.714 -1.718 11.568 1.00 90.06 113 VAL A N 1
ATOM 904 C CA . VAL A 1 113 ? -16.629 -1.060 12.874 1.00 90.06 113 VAL A CA 1
ATOM 905 C C . VAL A 1 113 ? -18.016 -1.025 13.520 1.00 90.06 113 VAL A C 1
ATOM 907 O O . VAL A 1 113 ? -18.987 -0.615 12.888 1.00 90.06 113 VAL A O 1
ATOM 910 N N . GLU A 1 114 ? -18.115 -1.453 14.775 1.00 90.75 114 GLU A N 1
ATOM 911 C CA . GLU A 1 114 ? -19.350 -1.427 15.563 1.00 90.75 114 GLU A CA 1
ATOM 912 C C . GLU A 1 114 ? -19.100 -0.922 16.985 1.00 90.75 114 GLU A C 1
ATOM 914 O O . GLU A 1 114 ? -18.006 -1.079 17.532 1.00 90.75 114 GLU A O 1
ATOM 919 N N . LYS A 1 115 ? -20.130 -0.331 17.592 1.00 91.31 115 LYS A N 1
ATOM 920 C CA . LYS A 1 115 ? -20.093 0.156 18.970 1.00 91.31 115 LYS A CA 1
ATOM 921 C C . LYS A 1 115 ? -20.561 -0.933 19.935 1.00 91.31 115 LYS A C 1
ATOM 923 O O . LYS A 1 115 ? -21.600 -1.550 19.713 1.00 91.31 115 LYS A O 1
ATOM 928 N N . ILE A 1 116 ? -19.824 -1.120 21.022 1.00 91.06 116 ILE A N 1
ATOM 929 C CA . ILE A 1 116 ? -20.140 -2.006 22.140 1.00 91.06 116 ILE A CA 1
ATOM 930 C C . ILE A 1 116 ? -20.498 -1.148 23.352 1.00 91.06 116 ILE A C 1
ATOM 932 O O . ILE A 1 116 ? -19.702 -0.312 23.784 1.00 91.06 116 ILE A O 1
ATOM 936 N N . GLU A 1 117 ? -21.687 -1.363 23.905 1.00 88.38 117 GLU A N 1
ATOM 937 C CA . GLU A 1 117 ? -22.123 -0.789 25.179 1.00 88.38 117 GLU A CA 1
ATOM 938 C C . GLU A 1 117 ? -21.811 -1.796 26.295 1.00 88.38 117 GLU A C 1
ATOM 940 O O . GLU A 1 117 ? -22.256 -2.940 26.244 1.00 88.38 117 GLU A O 1
ATOM 945 N N . THR A 1 118 ? -21.026 -1.398 27.297 1.00 79.88 118 THR A N 1
ATOM 946 C CA . THR A 1 118 ? -20.658 -2.275 28.430 1.00 79.88 118 THR A CA 1
ATOM 947 C C . THR A 1 118 ? -21.720 -2.316 29.523 1.00 79.88 118 THR A C 1
ATOM 949 O O . THR A 1 118 ? -21.671 -3.169 30.396 1.00 79.88 118 THR A O 1
ATOM 952 N N . ILE A 1 119 ? -22.689 -1.402 29.477 1.00 69.69 119 ILE A N 1
ATOM 953 C CA . ILE A 1 119 ? -23.724 -1.231 30.505 1.00 69.69 119 ILE A CA 1
ATOM 954 C C . ILE A 1 119 ? -24.766 -2.372 30.448 1.00 69.69 119 ILE A C 1
ATOM 956 O O . ILE A 1 119 ? -25.505 -2.581 31.408 1.00 69.69 119 ILE A O 1
ATOM 960 N N . ASP A 1 120 ? -24.786 -3.134 29.348 1.00 57.22 120 ASP A N 1
ATOM 961 C CA . ASP A 1 120 ? -25.738 -4.217 29.069 1.00 57.22 120 ASP A CA 1
ATOM 962 C C . ASP A 1 120 ? -25.093 -5.629 29.042 1.00 57.22 120 ASP A C 1
ATOM 964 O O . ASP A 1 120 ? -25.771 -6.599 28.686 1.00 57.22 120 ASP A O 1
ATOM 968 N N . LEU A 1 121 ? -23.802 -5.758 29.390 1.00 60.62 121 LEU A N 1
ATOM 969 C CA . LEU A 1 121 ? -23.013 -7.008 29.362 1.00 60.62 121 LEU A CA 1
ATOM 970 C C . LEU A 1 121 ? -22.589 -7.456 30.767 1.00 60.62 121 LEU A C 1
ATOM 972 O O . LEU A 1 121 ? -22.593 -8.689 30.997 1.00 60.62 121 LEU A O 1
#

Radius of gyration: 22.12 Å; chains: 1; bounding box: 48×27×60 Å

pLDDT: mean 85.68, std 11.09, range [56.25, 98.19]

Sequence (121 aa):
MYNKCEDGAWGTSDYLDTKEKAIKLGVDYYEGESFWVGQIEPNNCGVGVNVDNILEDIHENVSSEIGSEIAEDYLCDVKSEHSEILEERLNEVLVKWMEEFSYTPSFFKMTNVEKIETIDL